Protein AF-A0A522V545-F1 (afdb_monomer_lite)

Sequence (74 aa):
MDFKTVLSNLLTAFKEHNIRYALMGGLALSAWGVPRGTVDIDFLVHREDMTKVDVIMRGLGYEIRNSTEREICR

Radius of gyration: 12.91 Å; chains: 1; bounding box: 27×28×34 Å

pLDDT: mean 91.48, std 10.34, range [49.69, 98.25]

Foldseek 3Di:
DPPVVVVVLLVVLCVVVVWDKDWDDQVVCVVVVNHDDDDDTDMDTDPVCVQVVLVSCVVVVHDDPDDPDPPSPD

Structure (mmCIF, N/CA/C/O backbone):
data_AF-A0A522V545-F1
#
_entry.id   AF-A0A522V545-F1
#
loop_
_atom_site.group_PDB
_atom_site.id
_atom_site.type_symbol
_atom_site.label_atom_id
_atom_site.label_alt_id
_atom_site.label_comp_id
_atom_site.label_asym_id
_atom_site.label_entity_id
_atom_site.label_seq_id
_atom_site.pdbx_PDB_ins_code
_atom_site.Cartn_x
_atom_site.Cartn_y
_atom_site.Cartn_z
_atom_site.occupancy
_atom_site.B_iso_or_equiv
_atom_site.auth_seq_id
_atom_site.auth_comp_id
_atom_site.auth_asym_id
_atom_site.auth_atom_id
_atom_site.pdbx_PDB_model_num
ATOM 1 N N . MET A 1 1 ? 13.321 -6.042 2.794 1.00 69.31 1 MET A N 1
ATOM 2 C CA . MET A 1 1 ? 11.850 -6.014 2.677 1.00 69.31 1 MET A CA 1
ATOM 3 C C . MET A 1 1 ? 11.456 -7.078 1.674 1.00 69.31 1 MET A C 1
ATOM 5 O O . MET A 1 1 ? 11.971 -7.048 0.564 1.00 69.31 1 MET A O 1
ATOM 9 N N . ASP A 1 2 ? 10.610 -8.028 2.063 1.00 88.81 2 ASP A N 1
ATOM 10 C CA . ASP A 1 2 ? 9.989 -8.931 1.094 1.00 88.81 2 ASP A CA 1
ATOM 11 C C . ASP A 1 2 ? 8.807 -8.203 0.444 1.00 88.81 2 ASP A C 1
ATOM 13 O O . ASP A 1 2 ? 7.737 -8.050 1.035 1.00 88.81 2 ASP A O 1
ATOM 17 N N . PHE A 1 3 ? 9.043 -7.710 -0.768 1.00 88.44 3 PHE A N 1
ATOM 18 C CA . PHE A 1 3 ? 8.093 -6.890 -1.508 1.00 88.44 3 PHE A CA 1
ATOM 19 C C . PHE A 1 3 ? 6.803 -7.645 -1.843 1.00 88.44 3 PHE A C 1
ATOM 21 O O . PHE A 1 3 ? 5.714 -7.076 -1.791 1.00 88.44 3 PHE A O 1
ATOM 28 N N . LYS A 1 4 ? 6.913 -8.946 -2.140 1.00 91.00 4 LYS A N 1
ATOM 29 C CA . LYS A 1 4 ? 5.763 -9.791 -2.469 1.00 91.00 4 LYS A CA 1
ATOM 30 C C . LYS A 1 4 ? 4.859 -9.950 -1.253 1.00 91.00 4 LYS A C 1
ATOM 32 O O . LYS A 1 4 ? 3.645 -9.810 -1.378 1.00 91.00 4 LYS A O 1
ATOM 37 N N . THR A 1 5 ? 5.454 -10.206 -0.090 1.00 94.62 5 THR A N 1
ATOM 38 C CA . THR A 1 5 ? 4.711 -10.344 1.167 1.00 94.62 5 THR A CA 1
ATOM 39 C C . THR A 1 5 ? 4.014 -9.036 1.547 1.00 94.62 5 THR A C 1
ATOM 41 O O . THR A 1 5 ? 2.816 -9.048 1.824 1.00 94.62 5 THR A O 1
ATOM 44 N N . VAL A 1 6 ? 4.712 -7.895 1.476 1.00 94.88 6 VAL A N 1
ATOM 45 C CA . VAL A 1 6 ? 4.112 -6.579 1.766 1.00 94.88 6 VAL A CA 1
ATOM 46 C C . VAL A 1 6 ? 2.940 -6.286 0.831 1.00 94.88 6 VAL A C 1
ATOM 48 O O . VAL A 1 6 ? 1.845 -5.979 1.297 1.00 94.88 6 VAL A O 1
ATOM 51 N N . LEU A 1 7 ? 3.142 -6.431 -0.482 1.00 94.75 7 LEU A N 1
ATOM 52 C CA . LEU A 1 7 ? 2.094 -6.175 -1.465 1.00 94.75 7 LEU A CA 1
ATOM 53 C C . LEU A 1 7 ? 0.883 -7.093 -1.247 1.00 94.75 7 LEU A C 1
ATOM 55 O O . LEU A 1 7 ? -0.248 -6.618 -1.238 1.00 94.75 7 LEU A O 1
ATOM 59 N N . SER A 1 8 ? 1.105 -8.390 -1.015 1.00 96.12 8 SER A N 1
ATOM 60 C CA . SER A 1 8 ? 0.026 -9.355 -0.766 1.00 96.12 8 SER A CA 1
ATOM 61 C C . SER A 1 8 ? -0.799 -8.999 0.473 1.00 96.12 8 SER A C 1
ATOM 63 O O . SER A 1 8 ? -2.028 -9.079 0.432 1.00 96.12 8 SER A O 1
ATOM 65 N N . ASN A 1 9 ? -0.147 -8.577 1.560 1.00 97.00 9 ASN A N 1
ATOM 66 C CA . ASN A 1 9 ? -0.831 -8.185 2.792 1.00 97.00 9 ASN A CA 1
ATOM 67 C C . ASN A 1 9 ? -1.697 -6.937 2.575 1.00 97.00 9 ASN A C 1
ATOM 69 O O . ASN A 1 9 ? -2.864 -6.928 2.964 1.00 97.00 9 ASN A O 1
ATOM 73 N N . LEU A 1 10 ? -1.161 -5.919 1.892 1.00 97.19 10 LEU A N 1
ATOM 74 C CA . LEU A 1 10 ? -1.897 -4.687 1.591 1.00 97.19 10 LEU A CA 1
ATOM 75 C C . LEU A 1 10 ? -3.105 -4.945 0.684 1.00 97.19 10 LEU A C 1
ATOM 77 O O . LEU A 1 10 ? -4.209 -4.501 0.993 1.00 97.19 10 LEU A O 1
ATOM 81 N N . LEU A 1 11 ? -2.929 -5.708 -0.402 1.00 97.00 11 LEU A N 1
ATOM 82 C CA . LEU A 1 11 ? -4.021 -6.030 -1.328 1.00 97.00 11 LEU A CA 1
ATOM 83 C C . LEU A 1 11 ? -5.131 -6.842 -0.649 1.00 97.00 11 LEU A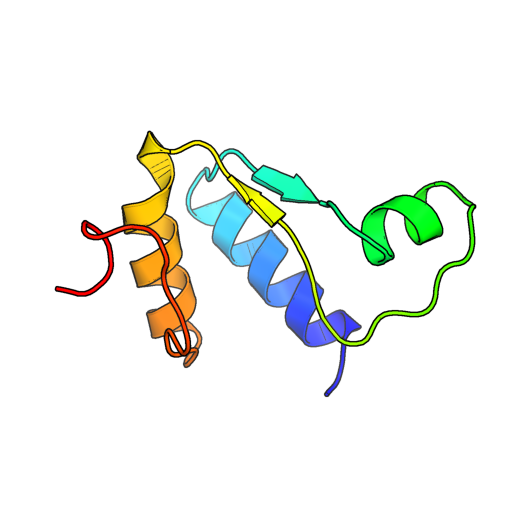 C 1
ATOM 85 O O . LEU A 1 11 ? -6.310 -6.613 -0.927 1.00 97.00 11 LEU A O 1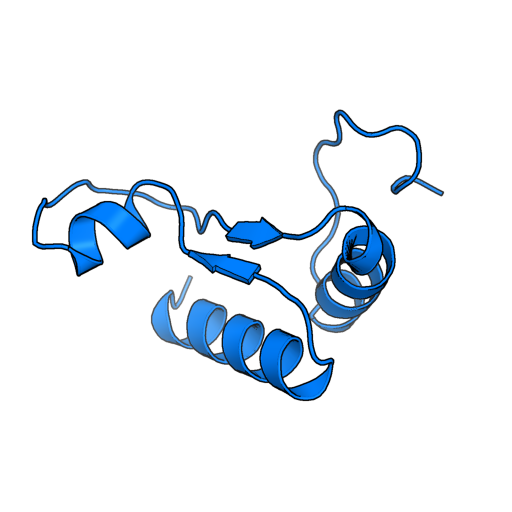
ATOM 89 N N . THR A 1 12 ? -4.762 -7.765 0.246 1.00 98.12 12 THR A N 1
ATOM 90 C CA . THR A 1 12 ? -5.718 -8.565 1.026 1.00 98.12 12 THR A CA 1
ATOM 91 C C . THR A 1 12 ? -6.526 -7.670 1.958 1.00 98.12 12 THR A C 1
ATOM 93 O O . THR A 1 12 ? -7.750 -7.643 1.849 1.00 98.12 12 THR A O 1
ATOM 96 N N . ALA A 1 13 ? -5.861 -6.855 2.780 1.00 97.94 13 ALA A N 1
ATOM 97 C CA . ALA A 1 13 ? -6.538 -5.969 3.722 1.00 97.94 13 ALA A CA 1
ATOM 98 C C . ALA A 1 13 ? -7.427 -4.936 3.006 1.00 97.94 13 ALA A C 1
ATOM 100 O O . ALA A 1 13 ? -8.582 -4.726 3.374 1.00 97.94 13 ALA A O 1
ATOM 101 N N . PHE A 1 14 ? -6.943 -4.322 1.923 1.00 98.06 14 PHE A N 1
ATOM 102 C CA . PHE A 1 14 ? -7.750 -3.376 1.153 1.00 98.06 14 PHE A CA 1
ATOM 103 C C . PHE A 1 14 ? -8.983 -4.032 0.526 1.00 98.06 14 PHE A C 1
ATOM 105 O O . PHE A 1 14 ? -10.050 -3.416 0.491 1.00 98.06 14 PHE A O 1
ATOM 112 N N . LYS A 1 15 ? -8.866 -5.283 0.063 1.00 97.69 15 LYS A N 1
ATOM 113 C CA . LYS A 1 15 ? -9.999 -6.051 -0.463 1.00 97.69 15 LYS A CA 1
ATOM 114 C C . LYS A 1 15 ? -11.016 -6.378 0.631 1.00 97.69 15 LYS A C 1
ATOM 116 O O . LYS A 1 15 ? -12.204 -6.154 0.422 1.00 97.69 15 LYS A O 1
ATOM 121 N N . GLU A 1 16 ? -10.567 -6.866 1.785 1.00 98.06 16 GLU A N 1
ATOM 122 C CA . GLU A 1 16 ? -11.433 -7.203 2.927 1.00 98.06 16 GLU A CA 1
ATOM 123 C C . GLU A 1 16 ? -12.224 -5.987 3.431 1.00 98.06 16 GLU A C 1
ATOM 125 O O . GLU A 1 16 ? -13.406 -6.095 3.756 1.00 98.06 16 GLU A O 1
ATOM 130 N N . HIS A 1 17 ? -11.605 -4.806 3.412 1.00 97.56 17 HIS A N 1
ATOM 131 C CA . HIS A 1 17 ? -12.225 -3.554 3.845 1.00 97.56 17 HIS A CA 1
ATOM 132 C C . HIS A 1 17 ? -12.924 -2.762 2.724 1.00 97.56 17 HIS A C 1
ATOM 134 O O . HIS A 1 17 ? -13.385 -1.643 2.967 1.00 97.56 17 HIS A O 1
ATOM 140 N N . ASN A 1 18 ? -13.053 -3.337 1.521 1.00 97.44 18 ASN A N 1
ATOM 141 C CA . ASN A 1 18 ? -13.697 -2.715 0.355 1.00 97.44 18 ASN A CA 1
ATOM 142 C C . ASN A 1 18 ? -13.139 -1.317 0.029 1.00 97.44 18 ASN A C 1
ATOM 144 O O . ASN A 1 18 ? -13.886 -0.385 -0.276 1.00 97.44 18 ASN A O 1
ATOM 148 N N . ILE A 1 19 ? -11.819 -1.156 0.119 1.00 98.25 19 ILE A N 1
ATOM 149 C CA . ILE A 1 19 ? -11.142 0.087 -0.244 1.00 98.25 19 ILE A CA 1
ATOM 150 C C . ILE A 1 19 ? -11.164 0.232 -1.766 1.00 98.25 19 ILE A C 1
ATOM 152 O O . ILE A 1 19 ? -10.814 -0.696 -2.496 1.00 98.25 19 ILE A O 1
ATOM 156 N N . ARG A 1 20 ? -11.540 1.413 -2.264 1.00 97.94 20 ARG A N 1
ATOM 157 C CA . ARG A 1 20 ? -11.388 1.755 -3.683 1.00 97.94 20 ARG A CA 1
ATOM 158 C C . ARG A 1 20 ? -9.965 2.235 -3.924 1.00 97.94 20 ARG A C 1
ATOM 160 O O . ARG A 1 20 ? -9.628 3.361 -3.552 1.00 97.94 20 ARG A O 1
ATOM 167 N N . TYR A 1 21 ? -9.146 1.386 -4.538 1.00 97.44 21 TYR A N 1
ATOM 168 C CA . TYR A 1 21 ? -7.750 1.697 -4.824 1.00 97.44 21 TYR A CA 1
ATOM 169 C C . TYR A 1 21 ? -7.311 1.260 -6.223 1.00 97.44 21 TYR A C 1
ATOM 171 O O . TYR A 1 21 ? -7.920 0.393 -6.847 1.00 97.44 21 TYR A O 1
ATOM 179 N N . ALA A 1 22 ? -6.214 1.848 -6.690 1.00 96.94 22 ALA A N 1
ATOM 180 C CA . ALA A 1 22 ? -5.477 1.407 -7.865 1.00 96.94 22 ALA A CA 1
ATOM 181 C C . ALA A 1 22 ? -3.973 1.436 -7.575 1.00 96.94 22 ALA A C 1
ATOM 183 O O . ALA A 1 22 ? -3.490 2.316 -6.861 1.00 96.94 22 ALA A O 1
ATOM 184 N N . LEU A 1 23 ? -3.230 0.482 -8.135 1.00 95.69 23 LEU A N 1
ATOM 185 C CA . LEU A 1 23 ? -1.772 0.514 -8.086 1.00 95.69 23 LEU A CA 1
ATOM 186 C C . LEU A 1 23 ? -1.251 1.636 -8.995 1.00 95.69 23 LEU A C 1
ATOM 188 O O . LEU A 1 23 ? -1.725 1.790 -10.120 1.00 95.69 23 LEU A O 1
ATOM 192 N N . MET A 1 24 ? -0.265 2.392 -8.520 1.00 95.69 24 MET A N 1
ATOM 193 C CA . MET A 1 24 ? 0.358 3.490 -9.259 1.00 95.69 24 MET A CA 1
ATOM 194 C C . MET A 1 24 ? 1.891 3.396 -9.250 1.00 95.69 24 MET A C 1
ATOM 196 O O . MET A 1 24 ? 2.484 2.411 -8.803 1.00 95.69 24 MET A O 1
ATOM 200 N N . GLY A 1 25 ? 2.535 4.420 -9.812 1.00 94.56 25 GLY A N 1
ATOM 201 C CA . GLY A 1 25 ? 3.978 4.605 -9.734 1.00 94.56 25 GLY A CA 1
ATOM 202 C C . GLY A 1 25 ? 4.778 3.572 -10.526 1.00 94.56 25 GLY A C 1
ATOM 203 O O . GLY A 1 25 ? 4.325 3.009 -11.527 1.00 94.56 25 GLY A O 1
ATOM 204 N N . GLY A 1 26 ? 6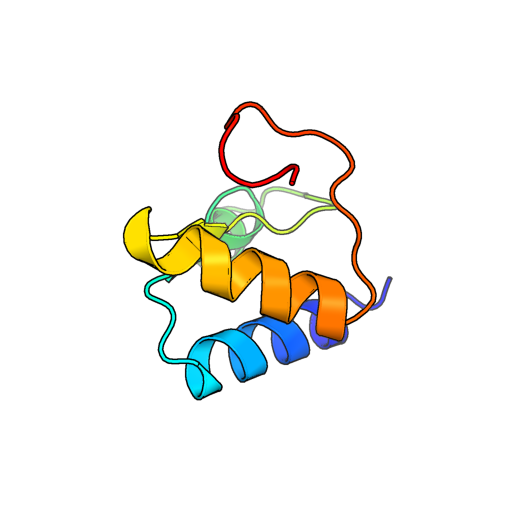.012 3.341 -10.079 1.00 93.88 26 GLY A N 1
ATOM 205 C CA . GLY A 1 26 ? 6.968 2.479 -10.779 1.00 93.88 26 GLY A CA 1
ATOM 206 C C . GLY A 1 26 ? 6.542 1.016 -10.866 1.00 93.88 26 GLY A C 1
ATOM 207 O O . GLY A 1 26 ? 6.804 0.353 -11.874 1.00 93.88 26 GLY A O 1
ATOM 208 N N . LEU A 1 27 ? 5.844 0.525 -9.838 1.00 92.81 27 LEU A N 1
ATOM 209 C CA . LEU A 1 27 ? 5.349 -0.845 -9.823 1.00 92.81 27 LEU A CA 1
ATOM 210 C C . LEU A 1 27 ? 4.224 -1.047 -10.845 1.00 92.81 27 LEU A C 1
ATOM 212 O O . LEU A 1 27 ? 4.237 -2.050 -11.556 1.00 92.81 27 LEU A O 1
ATOM 216 N N . ALA A 1 28 ? 3.299 -0.088 -10.972 1.00 94.94 28 ALA A N 1
ATOM 217 C CA . ALA A 1 28 ? 2.243 -0.144 -11.984 1.00 94.94 28 ALA A CA 1
ATOM 218 C C . ALA A 1 28 ? 2.814 -0.156 -13.410 1.00 94.94 28 ALA A C 1
ATOM 220 O O . ALA A 1 28 ? 2.398 -0.971 -14.231 1.00 94.94 28 ALA A O 1
ATOM 221 N N . LEU A 1 29 ? 3.807 0.695 -13.694 1.00 95.50 29 LEU A N 1
ATOM 222 C CA . LEU A 1 29 ? 4.486 0.714 -14.995 1.00 95.50 29 LEU A CA 1
ATOM 223 C C . LEU A 1 29 ? 5.178 -0.618 -15.295 1.00 95.50 29 LEU A C 1
ATOM 225 O O . LEU A 1 29 ? 5.041 -1.152 -16.394 1.00 95.50 29 LEU A O 1
ATOM 229 N N . SER A 1 30 ? 5.856 -1.189 -14.298 1.00 93.50 30 SER A N 1
ATOM 230 C CA . SER A 1 30 ? 6.526 -2.482 -14.447 1.00 93.50 30 SER A CA 1
ATOM 231 C C . SER A 1 30 ? 5.522 -3.612 -14.697 1.00 93.50 30 SER A C 1
ATOM 233 O O . SER A 1 30 ? 5.762 -4.458 -15.556 1.00 93.50 30 SER A O 1
ATOM 235 N N . ALA A 1 31 ? 4.366 -3.593 -14.024 1.00 92.12 31 ALA A N 1
ATOM 236 C CA . ALA A 1 31 ? 3.262 -4.515 -14.295 1.00 92.12 31 ALA A CA 1
ATOM 237 C C . ALA A 1 31 ? 2.668 -4.336 -15.708 1.00 92.12 31 ALA A 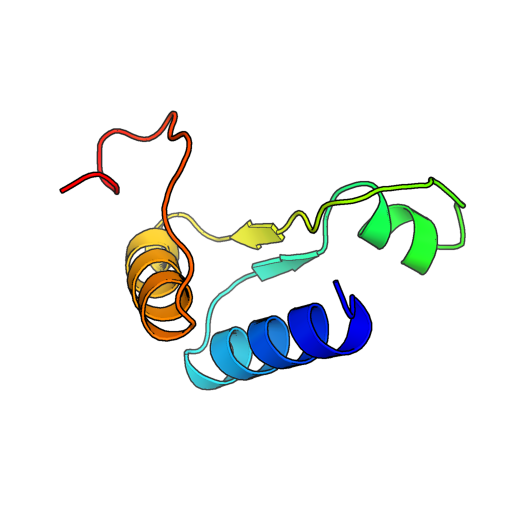C 1
ATOM 239 O O . ALA A 1 31 ? 2.175 -5.298 -16.290 1.00 92.12 31 ALA A O 1
ATOM 240 N N . TRP A 1 32 ? 2.765 -3.132 -16.281 1.00 95.31 32 TRP A N 1
ATOM 241 C CA . TRP A 1 32 ? 2.383 -2.817 -17.663 1.00 95.31 32 TRP A CA 1
ATOM 242 C C . TRP A 1 32 ? 3.482 -3.136 -18.700 1.00 95.31 32 TRP A C 1
ATOM 244 O O . TRP A 1 32 ? 3.350 -2.816 -19.879 1.00 95.31 32 TRP A O 1
ATOM 254 N N . GLY A 1 33 ? 4.591 -3.756 -18.290 1.00 95.62 33 GLY A N 1
ATOM 255 C CA . GLY A 1 33 ? 5.696 -4.103 -19.189 1.00 95.62 33 GLY A CA 1
ATOM 256 C C . GLY A 1 33 ? 6.658 -2.950 -19.488 1.00 95.62 33 GLY A C 1
ATOM 257 O O . GLY A 1 33 ? 7.508 -3.082 -20.366 1.00 95.62 33 GLY A O 1
ATOM 258 N N . VAL A 1 34 ? 6.565 -1.838 -18.752 1.00 95.94 34 VAL A N 1
ATOM 259 C CA . VAL A 1 34 ? 7.517 -0.722 -18.817 1.00 95.94 34 VAL A CA 1
ATOM 260 C C . VAL A 1 34 ? 8.420 -0.775 -17.580 1.00 95.94 34 VAL A C 1
ATOM 262 O O . VAL A 1 34 ? 8.027 -0.302 -16.511 1.00 95.94 34 VAL A O 1
ATOM 265 N N . PRO A 1 35 ? 9.625 -1.366 -17.677 1.00 90.69 35 PRO A N 1
ATOM 266 C CA . PRO A 1 35 ? 10.467 -1.591 -16.511 1.00 90.69 35 PRO A CA 1
ATOM 267 C C . PRO A 1 35 ? 10.946 -0.266 -15.912 1.00 90.69 35 PRO A C 1
ATOM 269 O O . PRO A 1 35 ? 11.630 0.523 -16.563 1.00 90.69 35 PRO A O 1
ATOM 272 N N . ARG A 1 36 ? 10.619 -0.043 -14.636 1.00 89.19 36 ARG A N 1
ATOM 273 C CA . ARG A 1 36 ? 11.095 1.099 -13.847 1.00 89.19 36 ARG A CA 1
ATOM 274 C C . ARG A 1 36 ? 11.375 0.626 -12.427 1.00 89.19 36 ARG A C 1
ATOM 276 O O . ARG A 1 36 ? 10.458 0.283 -11.689 1.00 89.19 36 ARG A O 1
ATOM 283 N N . GLY A 1 37 ? 12.645 0.640 -12.026 1.00 86.56 37 GLY A N 1
ATOM 284 C CA . GLY A 1 37 ? 13.043 0.248 -10.673 1.00 86.56 37 GLY A CA 1
ATOM 285 C C . GLY A 1 37 ? 12.452 1.180 -9.614 1.00 86.56 37 GLY A C 1
ATOM 286 O O . GLY A 1 37 ? 12.565 2.397 -9.738 1.00 86.56 37 GLY A O 1
ATOM 287 N N . THR A 1 38 ? 11.815 0.627 -8.582 1.00 88.75 38 THR A N 1
ATOM 288 C CA . THR A 1 38 ? 11.289 1.370 -7.426 1.00 88.75 38 THR A CA 1
ATOM 289 C C . THR A 1 38 ? 11.555 0.615 -6.131 1.00 88.75 38 THR A C 1
ATOM 291 O O . THR A 1 38 ? 11.813 -0.587 -6.165 1.00 88.75 38 THR A O 1
ATOM 294 N N . VAL A 1 39 ? 11.520 1.322 -5.002 1.00 88.94 39 VAL A N 1
ATOM 295 C CA . VAL A 1 39 ? 11.762 0.746 -3.663 1.00 88.94 39 VAL A CA 1
ATOM 296 C C . VAL A 1 39 ? 10.524 0.874 -2.759 1.00 88.94 39 VAL A C 1
ATOM 298 O O . VAL A 1 39 ? 10.472 0.283 -1.685 1.00 88.94 39 VAL A O 1
ATOM 301 N N . ASP A 1 40 ? 9.507 1.599 -3.215 1.00 92.69 40 ASP A N 1
ATOM 302 C CA . ASP A 1 40 ? 8.226 1.863 -2.563 1.00 92.69 40 ASP A CA 1
ATOM 303 C C . ASP A 1 40 ? 7.042 1.272 -3.356 1.00 92.69 40 ASP A C 1
ATOM 305 O O . ASP A 1 40 ? 7.198 0.705 -4.441 1.00 92.69 40 ASP A O 1
ATOM 309 N N . ILE A 1 41 ? 5.845 1.354 -2.768 1.00 94.81 41 ILE A N 1
ATOM 310 C CA . ILE A 1 41 ? 4.581 0.953 -3.390 1.00 94.81 41 ILE A CA 1
ATOM 311 C C . ILE A 1 41 ? 3.634 2.144 -3.306 1.00 94.81 41 ILE A C 1
ATOM 313 O O . ILE A 1 41 ? 3.266 2.565 -2.210 1.00 94.81 41 ILE A O 1
ATOM 317 N N . ASP A 1 42 ? 3.206 2.636 -4.464 1.00 95.12 42 ASP A N 1
ATOM 318 C CA . ASP A 1 42 ? 2.257 3.739 -4.562 1.00 95.12 42 ASP A CA 1
ATOM 319 C C . ASP A 1 42 ? 0.846 3.215 -4.840 1.00 95.12 42 ASP A C 1
ATOM 321 O O . ASP A 1 42 ? 0.625 2.441 -5.778 1.00 95.12 42 ASP A O 1
ATOM 325 N N . PHE A 1 43 ? -0.130 3.693 -4.070 1.00 97.00 43 PHE A N 1
ATOM 326 C CA . PHE A 1 43 ? -1.549 3.454 -4.315 1.00 97.00 43 PHE A CA 1
ATOM 327 C C . PHE A 1 43 ? -2.288 4.774 -4.522 1.00 97.00 43 PHE A C 1
ATOM 329 O O . PHE A 1 43 ? -2.091 5.734 -3.780 1.00 97.00 43 PHE A O 1
ATOM 336 N N . LEU A 1 44 ? -3.190 4.802 -5.502 1.00 96.81 44 LEU A N 1
ATOM 337 C CA . LEU A 1 44 ? -4.265 5.786 -5.555 1.00 96.81 44 LEU A CA 1
ATOM 338 C C . LEU A 1 44 ? -5.428 5.258 -4.734 1.00 96.81 44 LEU A C 1
ATOM 340 O O . LEU A 1 44 ? -5.831 4.117 -4.942 1.00 96.81 44 LEU A O 1
ATOM 344 N N . VAL A 1 45 ? -5.990 6.078 -3.855 1.00 96.31 45 VAL A N 1
ATOM 345 C CA . VAL A 1 45 ? -7.145 5.709 -3.031 1.00 96.31 45 VAL A CA 1
ATOM 346 C C . VAL A 1 45 ? -8.201 6.802 -3.129 1.00 96.31 45 VAL A C 1
ATOM 348 O O . VAL A 1 45 ? -7.877 7.987 -3.224 1.00 96.31 45 VAL A O 1
ATOM 351 N N . HIS A 1 46 ? -9.476 6.417 -3.113 1.00 95.69 46 HIS A N 1
ATOM 352 C CA . HIS A 1 46 ? -10.566 7.386 -3.038 1.00 95.69 46 HIS A CA 1
ATOM 353 C C . HIS A 1 46 ? -10.524 8.160 -1.709 1.00 95.69 46 HIS A C 1
ATOM 355 O O . HIS A 1 46 ? -10.390 7.555 -0.648 1.00 95.69 46 HIS A O 1
ATOM 361 N N . ARG A 1 47 ? -10.699 9.491 -1.740 1.00 92.38 47 ARG A N 1
ATOM 362 C CA . ARG A 1 47 ? -10.553 10.358 -0.548 1.00 92.38 47 ARG A CA 1
ATOM 363 C C . ARG A 1 47 ? -11.392 9.889 0.647 1.00 92.38 47 ARG A C 1
ATOM 365 O O . ARG A 1 47 ? -10.915 9.877 1.773 1.00 92.38 47 ARG A O 1
ATOM 372 N N . GLU A 1 48 ? -12.622 9.458 0.388 1.00 94.81 48 GLU A N 1
ATOM 373 C CA . GLU A 1 48 ? -13.556 8.955 1.410 1.00 94.81 48 GLU A CA 1
ATOM 374 C C . GLU A 1 48 ? -13.077 7.681 2.131 1.00 94.81 48 GLU A C 1
ATOM 376 O O . GLU A 1 48 ? -13.554 7.382 3.221 1.00 94.81 48 GLU A O 1
ATOM 381 N N . ASP A 1 49 ? -12.146 6.924 1.545 1.00 95.94 49 ASP A N 1
ATOM 382 C CA . ASP A 1 49 ? -11.610 5.697 2.137 1.00 95.94 49 ASP A CA 1
ATOM 383 C C . ASP A 1 49 ? -10.292 5.935 2.905 1.00 95.94 49 ASP A C 1
ATOM 385 O O . ASP A 1 49 ? -9.782 5.014 3.543 1.00 95.94 49 ASP A O 1
ATOM 389 N N . MET A 1 50 ? -9.757 7.165 2.922 1.00 93.38 50 MET A N 1
ATOM 390 C CA . MET A 1 50 ? -8.461 7.477 3.547 1.00 93.38 50 MET A CA 1
ATOM 391 C C . MET A 1 50 ? -8.413 7.180 5.049 1.00 93.38 50 MET A C 1
ATOM 393 O O . MET A 1 50 ? -7.407 6.669 5.534 1.00 93.38 50 MET A O 1
ATOM 397 N N . THR A 1 51 ? -9.499 7.431 5.788 1.00 93.06 51 THR A N 1
ATOM 398 C CA . THR A 1 51 ? -9.567 7.086 7.220 1.00 93.06 51 THR A CA 1
ATOM 399 C C . THR A 1 51 ? -9.471 5.577 7.440 1.00 93.06 51 THR A C 1
ATOM 401 O O . THR A 1 51 ? -8.801 5.129 8.365 1.00 93.06 51 THR A O 1
ATOM 404 N N . LYS A 1 52 ? -10.097 4.767 6.574 1.00 95.75 52 LYS A N 1
ATOM 405 C CA . LYS A 1 52 ? -9.989 3.303 6.660 1.00 95.75 52 LYS A CA 1
ATOM 406 C C . LYS A 1 52 ? -8.572 2.845 6.333 1.00 95.75 52 LYS A C 1
ATOM 408 O O . LYS A 1 52 ? -8.064 1.951 6.999 1.00 95.75 52 LYS A O 1
ATOM 413 N N . VAL A 1 53 ? -7.938 3.464 5.334 1.00 96.31 53 VAL A N 1
ATOM 414 C CA . VAL A 1 53 ? -6.544 3.171 4.987 1.00 96.31 53 VAL A CA 1
ATOM 415 C C . VAL A 1 53 ? -5.623 3.450 6.165 1.00 96.31 53 VAL A C 1
ATOM 417 O O . VAL A 1 53 ? -4.838 2.574 6.498 1.00 96.31 53 VAL A O 1
ATOM 420 N N . ASP A 1 54 ? -5.749 4.590 6.846 1.00 94.69 54 ASP A N 1
ATOM 421 C CA . ASP A 1 54 ? -4.931 4.874 8.034 1.00 94.69 54 ASP A CA 1
ATOM 422 C C . ASP A 1 54 ? -5.086 3.792 9.117 1.00 94.69 54 ASP A C 1
ATOM 424 O O . ASP A 1 54 ? -4.092 3.237 9.590 1.00 94.69 54 ASP A O 1
ATOM 428 N N . VAL A 1 55 ? -6.325 3.401 9.434 1.00 96.06 55 VAL A N 1
ATOM 429 C CA . VAL A 1 55 ? -6.605 2.329 10.406 1.00 96.06 55 VAL A CA 1
ATOM 430 C C . VAL A 1 55 ? -5.974 0.998 9.985 1.00 96.06 55 VAL A C 1
ATOM 432 O O . VAL A 1 55 ? -5.330 0.342 10.804 1.00 96.06 55 VAL A O 1
ATOM 435 N N . ILE A 1 56 ? -6.119 0.602 8.716 1.00 97.38 56 ILE A N 1
ATOM 436 C CA . ILE A 1 56 ? -5.536 -0.638 8.180 1.00 97.38 56 ILE A CA 1
ATOM 437 C C . ILE A 1 56 ? -4.010 -0.594 8.268 1.00 97.38 56 ILE A C 1
ATOM 439 O O . ILE A 1 56 ? -3.391 -1.531 8.768 1.00 97.38 56 ILE A O 1
ATOM 443 N N . MET A 1 57 ? -3.398 0.497 7.807 1.00 96.50 57 MET A N 1
ATOM 444 C CA . MET A 1 57 ? -1.944 0.650 7.777 1.00 96.50 57 MET A CA 1
ATOM 445 C C . MET A 1 57 ? -1.362 0.589 9.192 1.00 96.50 57 MET A C 1
ATOM 447 O O . MET A 1 57 ? -0.408 -0.156 9.421 1.00 96.50 57 MET A O 1
ATOM 451 N N . ARG A 1 58 ? -1.980 1.276 10.162 1.00 96.38 58 ARG A N 1
ATOM 452 C CA . ARG A 1 58 ? -1.597 1.198 11.582 1.00 96.38 58 ARG A CA 1
ATOM 453 C C . ARG A 1 58 ? -1.785 -0.198 12.162 1.00 96.38 58 ARG A C 1
ATOM 455 O O . ARG A 1 58 ? -0.911 -0.676 12.880 1.00 96.38 58 ARG A O 1
ATOM 462 N N . GLY A 1 59 ? -2.883 -0.875 11.824 1.00 96.62 59 GLY A N 1
ATOM 463 C CA . GLY A 1 59 ? -3.140 -2.261 12.232 1.00 96.62 59 GLY A CA 1
ATOM 464 C C . GLY A 1 59 ? -2.097 -3.253 11.705 1.00 96.62 59 GLY A C 1
ATOM 465 O O . GLY A 1 59 ? -1.772 -4.225 12.380 1.00 96.62 59 GLY A O 1
ATOM 466 N N . LEU A 1 60 ? -1.515 -2.973 10.537 1.00 95.75 60 LEU A N 1
ATOM 467 C CA . LEU A 1 60 ? -0.402 -3.727 9.955 1.00 95.75 60 LEU A CA 1
ATOM 468 C C . LEU A 1 60 ? 0.979 -3.304 10.500 1.00 95.75 60 LEU A C 1
ATOM 470 O O . LEU A 1 60 ? 1.995 -3.851 10.075 1.00 95.75 60 LEU A O 1
ATOM 474 N N . GLY A 1 61 ? 1.029 -2.353 11.439 1.00 95.94 61 GLY A N 1
ATOM 475 C CA . GLY A 1 61 ? 2.257 -1.874 12.077 1.00 95.94 61 GLY A CA 1
ATOM 476 C C . GLY A 1 61 ? 2.981 -0.752 11.328 1.00 95.94 61 GLY A C 1
ATOM 477 O O . GLY A 1 61 ? 4.127 -0.451 11.660 1.00 95.94 61 GLY A O 1
ATOM 478 N N . TYR A 1 62 ? 2.350 -0.131 10.326 1.00 95.38 62 TYR A N 1
ATOM 479 C CA . TYR A 1 62 ? 2.902 1.036 9.638 1.00 95.38 62 TYR A CA 1
ATOM 480 C C . TYR A 1 62 ? 2.566 2.340 10.369 1.00 95.38 62 TYR A C 1
ATOM 482 O O . TYR A 1 62 ? 1.528 2.479 11.014 1.00 95.38 62 TYR A O 1
ATOM 490 N N . GLU A 1 63 ? 3.442 3.328 10.215 1.00 94.56 63 GLU A N 1
ATOM 491 C CA . GLU A 1 63 ? 3.289 4.675 10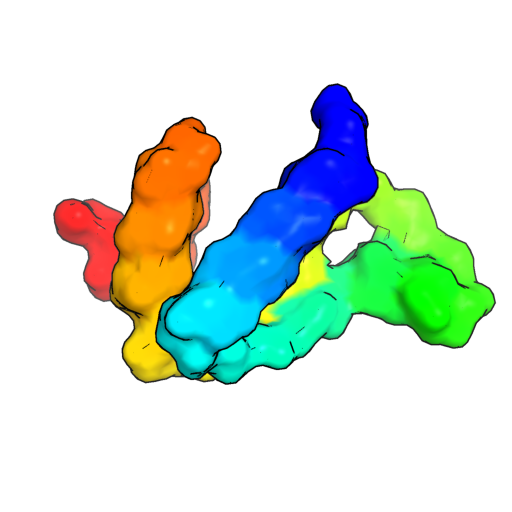.762 1.00 94.56 63 GLU A CA 1
ATOM 492 C C . GLU A 1 63 ? 3.288 5.715 9.636 1.00 94.56 63 GLU A C 1
ATOM 494 O O . GLU A 1 63 ? 3.971 5.558 8.617 1.00 94.56 63 GLU A O 1
ATOM 499 N N . ILE A 1 64 ? 2.555 6.811 9.829 1.00 93.38 64 ILE A N 1
ATOM 500 C CA . ILE A 1 64 ? 2.640 7.963 8.932 1.00 93.38 64 ILE A CA 1
ATOM 501 C C . ILE A 1 64 ? 3.956 8.684 9.205 1.00 93.38 64 ILE A C 1
ATOM 503 O O . ILE A 1 64 ? 4.172 9.204 10.297 1.00 93.38 64 ILE A O 1
ATOM 507 N N . ARG A 1 65 ? 4.815 8.765 8.186 1.00 93.19 65 ARG A N 1
ATOM 508 C CA . ARG A 1 65 ? 6.052 9.557 8.262 1.00 93.19 65 ARG A CA 1
ATOM 509 C C . ARG A 1 65 ? 5.893 10.981 7.764 1.00 93.19 65 ARG A C 1
ATOM 511 O O . ARG A 1 65 ? 6.483 11.888 8.331 1.00 93.19 65 ARG A O 1
ATOM 518 N N . ASN A 1 66 ? 5.104 11.169 6.713 1.00 90.81 66 ASN A N 1
ATOM 519 C CA . ASN A 1 66 ? 4.846 12.467 6.104 1.00 90.81 66 ASN A CA 1
ATOM 520 C C . ASN A 1 66 ? 3.382 12.514 5.660 1.00 90.81 66 ASN A C 1
ATOM 522 O O . ASN A 1 66 ? 2.878 11.527 5.127 1.00 90.81 66 ASN A O 1
ATOM 526 N N . SER A 1 67 ? 2.718 13.655 5.842 1.00 87.81 67 SER A N 1
ATOM 527 C CA . SER A 1 67 ? 1.372 13.892 5.316 1.00 87.81 67 SER A CA 1
ATOM 528 C C . SER A 1 67 ? 1.250 15.321 4.808 1.00 87.81 67 SER A C 1
ATOM 530 O O . SER A 1 67 ? 1.660 16.267 5.480 1.00 87.81 67 SER A O 1
ATOM 532 N N . THR A 1 68 ? 0.658 15.472 3.629 1.00 86.38 68 THR A N 1
ATOM 533 C CA . THR A 1 68 ? 0.206 16.761 3.091 1.00 86.38 68 THR A CA 1
ATOM 534 C C . THR A 1 68 ? -1.270 17.025 3.403 1.00 86.38 68 THR A C 1
ATOM 536 O O . THR A 1 68 ? -1.725 18.163 3.302 1.00 86.38 68 THR A O 1
ATOM 539 N N . GLU A 1 69 ? -2.013 16.001 3.834 1.00 77.44 69 GLU A N 1
ATOM 540 C CA . GLU A 1 69 ? -3.418 16.087 4.231 1.00 77.44 69 GLU A CA 1
ATOM 541 C C . GLU A 1 69 ? -3.526 16.306 5.745 1.00 77.44 69 GLU A C 1
ATOM 543 O O . GLU A 1 69 ? -2.982 15.547 6.553 1.00 77.44 69 GLU A O 1
ATOM 548 N N . ARG A 1 70 ? -4.254 17.353 6.150 1.00 62.69 70 ARG A N 1
ATOM 549 C CA . ARG A 1 70 ? -4.386 17.734 7.570 1.00 62.69 70 ARG A CA 1
ATOM 550 C C . ARG A 1 70 ? -5.322 16.821 8.367 1.00 62.69 70 ARG A C 1
ATOM 552 O O . ARG A 1 70 ? -5.284 16.849 9.592 1.00 62.69 70 ARG A O 1
ATOM 559 N N . GLU A 1 71 ? -6.165 16.044 7.693 1.00 62.56 71 GLU A N 1
ATOM 560 C CA . GLU A 1 71 ? -7.262 15.285 8.314 1.00 62.56 71 GLU A CA 1
ATOM 561 C C . GLU A 1 71 ? -6.836 13.914 8.868 1.00 62.56 71 GLU A C 1
ATOM 563 O O . GLU A 1 71 ? -7.545 13.360 9.701 1.00 62.56 71 GLU A O 1
ATOM 568 N N . ILE A 1 72 ? -5.679 13.384 8.455 1.00 60.78 72 ILE A N 1
ATOM 569 C CA . ILE A 1 72 ? -5.253 12.003 8.764 1.00 60.78 72 ILE A CA 1
ATOM 570 C C . ILE A 1 72 ? -4.298 11.943 9.979 1.00 60.78 72 ILE A C 1
ATOM 572 O O . ILE A 1 72 ? -4.157 10.910 10.620 1.00 60.78 72 ILE A O 1
ATOM 576 N N . CYS A 1 73 ? -3.677 13.062 10.367 1.00 51.06 73 CYS A N 1
ATOM 577 C CA . CYS A 1 73 ? -2.692 13.116 11.461 1.00 51.06 73 CYS A CA 1
ATOM 578 C C . CYS A 1 73 ? -3.286 13.361 12.866 1.00 51.06 73 CYS A C 1
ATOM 580 O O . CYS A 1 73 ? -2.620 14.001 13.682 1.00 51.06 73 CYS A O 1
ATOM 582 N N . ARG A 1 74 ? -4.519 12.929 13.157 1.00 49.69 74 ARG A N 1
ATOM 583 C CA . ARG A 1 74 ? -5.101 13.066 14.508 1.00 49.69 74 ARG A CA 1
ATOM 584 C C . ARG A 1 74 ? -4.883 11.830 15.364 1.00 49.69 74 ARG A C 1
ATOM 586 O O . ARG A 1 74 ? -5.038 10.715 14.828 1.00 49.69 74 ARG A O 1
#

Secondary structure (DSSP, 8-state):
--HHHHHHHHHHHHHHTT--EEEEHHHHHHHTT-----SS-EEEE-GGGHHHHHHHHHHTT------S-TTS--

=== Feature glossary ===
Key to the feature types in this record:

Secondary structure (8-state, DSSP). Secondary structure is the local, repeating backbone conformation. DSSP classifies it into eight states by reading the hydrogen-bond network: three helix types (H, G, I), two β types (E, B), two non-regular types (T, S), and unstructured coil (-).

Backbone torsions (φ/ψ). Backbone dihedral angles. Every residue except chain termini has a φ (preceding-C → N → Cα → C) and a ψ (N → Cα → C → next-N). They are reported in degrees following the IUPAC sign convention. Secondary structure is essentially a statement about which (φ, ψ) basin each residue occupies.

Predicted aligned error. Predicted Aligned Error (PAE) is an AlphaFold confidence matrix: entry (i, j) is the expected error in the position of residue j, in ångströms, when the prediction is superimposed on the true structure at residue i. Low PAE within a block of residues means that block is internally rigid and well-predicted; high PAE between two blocks means their relative placement is uncertain even if each block individually is confident.

B-factor. B-factor (Debye–Waller factor) reflects atomic displacement in the crystal lattice. It is an experimental observable (units Å²), not a prediction; low values mean the atom is pinned down, high values mean it moves or is heterogeneous across the crystal.

Secondary structure (3-state, P-SEA). Three-state secondary structure (P-SEA) collapses the eight DSSP classes into helix (a), strand (b), and coil (c). P-SEA assigns these from Cα geometry alone — distances and angles — without requiring backbone oxygens, so it works on any Cα trace.

Sequence. Primary structure: the covalent order of the twenty standard amino acids along the backbone. Two proteins with the same sequence will (almost always) fold to the same structure; two with 30% identity often share a fold but not the details.

pLDDT. pLDDT is the predicted lDDT-Cα score: AlphaFold's confidence that the local environment of each residue (all inter-atomic distances within 15 Å) is correctly placed. It is a per-residue number between 0 and 100, with higher meaning more reliable.

InterPro / GO / CATH / organism. Functional annotations link the protein to curated databases. InterPro entries identify conserved domains and families by matching the sequence against member-database signatures (Pfam, PROSITE, CDD, …). Gene Ontology (GO) terms describe molecular function, biological process, and cellular component in a controlled vocabulary. CATH places the structure in a hierarchical fold classification (Class/Architecture/Topology/Homologous-superfamily). The organism is the source spec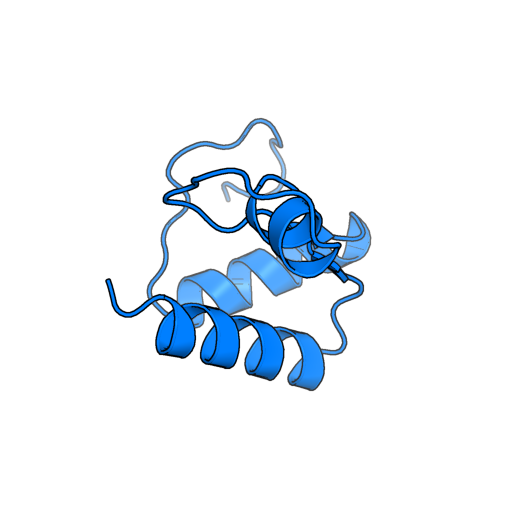ies.

Contact-map, Ramachandran, and PAE plots. Three diagnostic plots accompany the record. The Cα contact map visualizes the tertiary structure as a 2D adjacency matrix (8 Å cutoff, sequence-local contacts suppressed). The Ramachandran plot shows the distribution of backbone (φ, ψ) torsions, with points in the α and β basins reflecting secondary structure content. The PAE plot shows AlphaFold's inter-residue confidence as a color matrix.

mmCIF coordinates. The mmCIF table is the protein's shape written out atom by atom. For each backbone N, Cα, C, and carbonyl O, it records an (x, y, z) coordinate triple in Å plus the residue type, chain letter, and residue number.

Radius of gyration, Cα contacts, bounding box. Three whole-structure scalars: the radius of gyration (RMS distance of Cα from centroid, in Å), the count of Cα–Cα contacts (pairs closer than 8 Å and separated by more than four residues in sequence — i.e. tertiary, not local, contacts), and the bounding-box dimensions. Together they distinguish compact globular folds from extended fibres or disordered chains.

Foldseek 3Di. The Foldseek 3Di string encodes local tertiary geometry as a 20-letter alphabet — one character per residue — derived from the relative positions of nearby Cα atoms. Unlike the amino-acid sequence, 3Di is a direct function of the 3D structure, so two proteins with the same fold have similar 3Di strings even at low sequence identity.

Rendered structure images. Six rendered views show the 3D structure from the faces of a cube — i.e. along ±x, ±y, ±z. Rendering representation is drawn randomly per protein from cartoon (secondary-structure ribbons), sticks (backbone bonds), or molecular surface; coloring is either N→C rainbow (blue at the N-terminus through red at the C-terminus) or one color per chain.

Nearest PDB structures. The Foldseek neighbor list gives the closest experimentally determined structures in the PDB, ranked by structural alignment. TM-score near 1 means near-identical fold; near 0.3 means only rough topology match. This is how one finds what a novel AlphaFold prediction most resembles in the solved-structure universe.

Solvent-accessible surface area. SASA measures how much of the protein is reachable by solvent. It is computed by rolling a water-sized probe over the atomic surface and summing the exposed area (Å²). Per-residue SASA distinguishes core (buried, low SASA) from surface (exposed, high SASA) residues; total SASA is a whole-molecule size measure.